Protein AF-A0AA46UF07-F1 (afdb_monomer)

Foldseek 3Di:
DDDDDDPDPPPVDDDDLPAWEKEQLDADDPVDDDPVVQCCCCPVVVDHLQPFHWYWHAHPQQQKIWIWGHDVPGIDIDIDGHPDDHDDDQPQDDPPDRMGTDDD

Solvent-accessible surface area (backbone atoms only — not comparable to full-atom values): 6526 Å² total; per-residue (Å²): 136,87,81,77,86,76,93,61,86,81,62,92,75,80,83,62,87,92,53,54,38,36,34,45,66,55,70,36,71,80,87,58,53,71,70,61,49,42,45,45,32,39,76,69,61,72,42,69,59,74,74,49,42,37,40,35,39,34,27,80,79,30,31,39,41,38,39,43,32,29,52,100,92,46,81,44,75,48,76,48,75,51,95,69,75,60,65,78,80,63,89,72,57,54,94,85,46,56,62,25,72,60,83,130

InterPro domains:
  IPR008878 Transposase IS66, Orf2 [NF033819] (22-94)
  IPR008878 Transposase IS66, Orf2 [PF05717] (20-96)
  IPR008878 Transposase IS66, Orf2 [PTHR36455] (12-92)

Radius of gyration: 14.34 Å; Cα contacts (8 Å, |Δi|>4): 156; chains: 1; bounding box: 41×32×32 Å

Mean predicted aligned error: 7.18 Å

pLDDT: mean 85.23, std 15.47, range [37.88, 98.06]

Secondary structure (DSSP, 8-state):
-------S---SS---TTSPEEEE-S---TT--HHHHHHHHHHTT---TTSS-EEEEE-TTS-EEEEEEEETTEEEEEEEE-SSS-PPPPTT--TT-SEEEE--

Organism: Bacteroides thetaiotaomicron (NCBI:txid818)

Sequence (104 aa):
MNCFQSSGPATMFSLNDSMRYLLYNRPTDMCKSFHTLSGIITDAMGQDPCNGNVYIFINRARNRIKLLHWEPGGMVLYSKLLEAGTLGKPDSASDNEVCANIEW

Nearest PDB structures (foldseek):
  4xz1-assembly1_A  TM=5.495E-01  e=1.431E+00  Homo sapiens
  1iw7-assembly1_D  TM=5.655E-01  e=1.036E+00  Thermus thermophilus
  4o29-assembly1_A  TM=5.410E-01  e=1.105E+00  Pyrobaculum aerophilum str. IM2
  1imu-assembly1_A  TM=4.617E-01  e=1.342E+00  Haemophilus influenzae
  3fa7-assembly2_B  TM=4.005E-01  e=5.550E+00  Homo sapiens

Structure (mmCIF, N/CA/C/O backbone):
data_AF-A0AA46UF07-F1
#
_entry.id   AF-A0AA46UF07-F1
#
loop_
_atom_site.group_PDB
_atom_site.id
_atom_site.type_symbol
_atom_site.label_atom_id
_atom_site.label_alt_id
_atom_site.label_comp_id
_atom_site.label_asym_id
_atom_site.label_entity_id
_atom_site.label_seq_id
_atom_site.pdbx_PDB_ins_code
_atom_site.Cartn_x
_atom_site.Cartn_y
_atom_site.Cartn_z
_atom_site.occupancy
_atom_site.B_iso_or_equiv
_atom_site.auth_seq_id
_atom_site.auth_comp_id
_atom_site.auth_asym_id
_atom_site.auth_atom_id
_atom_site.pdbx_PDB_model_num
ATOM 1 N N . MET A 1 1 ? -24.828 -3.271 13.644 1.00 37.88 1 MET A N 1
ATOM 2 C CA . MET A 1 1 ? -23.752 -3.778 14.520 1.00 37.88 1 MET A CA 1
ATOM 3 C C . MET A 1 1 ? -22.835 -2.606 14.787 1.00 37.88 1 MET A C 1
ATOM 5 O O . MET A 1 1 ? -22.272 -2.053 13.854 1.00 37.88 1 MET A O 1
ATOM 9 N N . ASN A 1 2 ? -22.879 -2.123 16.024 1.00 43.06 2 ASN A N 1
ATOM 10 C CA . ASN A 1 2 ? -22.428 -0.795 16.416 1.00 43.06 2 ASN A CA 1
ATOM 11 C C . ASN A 1 2 ? -20.912 -0.797 16.605 1.00 43.06 2 ASN A C 1
ATOM 13 O O . ASN A 1 2 ? -20.426 -1.421 17.545 1.00 43.06 2 ASN A O 1
ATOM 17 N N . CYS A 1 3 ? -20.181 -0.096 15.739 1.00 44.50 3 CYS A N 1
ATOM 18 C CA . CYS A 1 3 ? -18.774 0.187 15.987 1.00 44.50 3 CYS A CA 1
ATOM 19 C C . CYS A 1 3 ? -18.700 1.488 16.792 1.00 44.50 3 CYS A C 1
ATOM 21 O O . CYS A 1 3 ? -19.007 2.572 16.299 1.00 44.50 3 CYS A O 1
ATOM 23 N N . PHE A 1 4 ? -18.420 1.311 18.078 1.00 44.34 4 PHE A N 1
ATOM 24 C CA . PHE A 1 4 ? -18.398 2.315 19.129 1.00 44.34 4 PHE A CA 1
ATOM 25 C C . PHE A 1 4 ? -17.422 3.449 18.782 1.00 44.34 4 PHE A C 1
ATOM 27 O O . PHE A 1 4 ? -16.261 3.207 18.455 1.00 44.34 4 PHE A O 1
ATOM 34 N N . GLN A 1 5 ? -17.912 4.686 18.858 1.00 53.03 5 GLN A N 1
ATOM 35 C CA . GLN A 1 5 ? -17.105 5.897 18.773 1.00 53.03 5 GLN A CA 1
ATOM 36 C C . GLN A 1 5 ? -16.153 5.940 19.977 1.00 53.03 5 GLN A C 1
ATOM 38 O O . GLN A 1 5 ? -16.591 6.124 21.109 1.00 53.03 5 GLN A O 1
ATOM 43 N N . SER A 1 6 ? -14.852 5.770 19.739 1.00 47.88 6 SER A N 1
ATOM 44 C CA . SER A 1 6 ? -13.816 6.124 20.709 1.00 47.88 6 SER A CA 1
ATOM 45 C C . SER A 1 6 ? -13.398 7.568 20.447 1.00 47.88 6 SER A C 1
ATOM 47 O O . SER A 1 6 ? -12.763 7.874 19.439 1.00 47.88 6 SER A O 1
ATOM 49 N N . SER A 1 7 ? -13.810 8.466 21.338 1.00 55.03 7 SER A N 1
ATOM 50 C CA . SER A 1 7 ? -13.486 9.891 21.352 1.00 55.03 7 SER A CA 1
ATOM 51 C C . SER A 1 7 ? -12.064 10.135 21.883 1.00 55.03 7 SER A C 1
ATOM 53 O O . SER A 1 7 ? -11.884 10.693 22.964 1.00 55.03 7 SER A O 1
ATOM 55 N N . GLY A 1 8 ? -11.050 9.674 21.150 1.00 56.34 8 GLY A N 1
ATOM 56 C CA . GLY A 1 8 ? -9.669 10.158 21.277 1.00 56.34 8 GLY A CA 1
ATOM 57 C C . GLY A 1 8 ? -9.402 11.286 20.272 1.00 56.34 8 GLY A C 1
ATOM 58 O O . GLY A 1 8 ? -10.199 11.450 19.343 1.00 56.34 8 GLY A O 1
ATOM 59 N N . PRO A 1 9 ? -8.319 12.081 20.409 1.00 56.62 9 PRO A N 1
ATOM 60 C CA . PRO A 1 9 ? -7.904 12.964 19.323 1.00 56.62 9 PRO A CA 1
ATOM 61 C C . PRO A 1 9 ? -7.759 12.108 18.063 1.00 56.62 9 PRO A C 1
ATOM 63 O O . PRO A 1 9 ? -7.027 11.121 18.076 1.00 56.62 9 PRO A O 1
ATOM 66 N N . ALA A 1 10 ? -8.501 12.446 17.007 1.00 56.22 10 ALA A N 1
ATOM 67 C CA . ALA A 1 10 ? -8.393 11.776 15.722 1.00 56.22 10 ALA A CA 1
ATOM 68 C C . ALA A 1 10 ? -6.995 12.071 15.167 1.00 56.22 10 ALA A C 1
ATOM 70 O O . ALA A 1 10 ? -6.761 13.105 14.539 1.00 56.22 10 ALA A O 1
ATOM 71 N N . THR A 1 11 ? -6.027 11.216 15.491 1.00 57.78 11 THR A N 1
ATOM 72 C CA . THR A 1 11 ? -4.690 11.270 14.917 1.00 57.78 11 THR A CA 1
ATOM 73 C C . THR A 1 11 ? -4.836 10.993 13.431 1.00 57.78 11 THR A C 1
ATOM 75 O O . THR A 1 11 ? -4.983 9.852 13.018 1.00 57.78 11 THR A O 1
ATOM 78 N N . MET A 1 12 ? -4.805 12.072 12.644 1.00 60.78 12 MET A N 1
ATOM 79 C CA . MET A 1 12 ? -5.034 12.102 11.194 1.00 60.78 12 MET A CA 1
ATOM 80 C C . MET A 1 12 ? -4.124 11.148 10.394 1.00 60.78 12 MET A C 1
ATOM 82 O O . MET A 1 12 ? -4.419 10.855 9.242 1.00 60.78 12 MET A O 1
ATOM 86 N N . PHE A 1 13 ? -3.020 10.679 10.987 1.00 66.56 13 PHE A N 1
ATOM 87 C CA . PHE A 1 13 ? -2.137 9.666 10.415 1.00 66.56 13 PHE A CA 1
ATOM 88 C C . PHE A 1 13 ? -1.630 8.745 11.530 1.00 66.56 13 PHE A C 1
ATOM 90 O O . PHE A 1 13 ? -0.667 9.075 12.223 1.00 66.56 13 PHE A O 1
ATOM 97 N N . SER A 1 14 ? -2.289 7.606 11.728 1.00 74.62 14 SER A N 1
ATOM 98 C CA . SER A 1 14 ? -2.039 6.730 12.880 1.00 74.62 14 SER A CA 1
ATOM 99 C C . SER A 1 14 ? -1.162 5.518 12.538 1.00 74.62 14 SER A C 1
ATOM 101 O O . SER A 1 14 ? -1.588 4.396 12.747 1.00 74.62 14 SER A O 1
ATOM 103 N N . LEU A 1 15 ? 0.071 5.699 12.049 1.00 83.88 15 LEU A N 1
ATOM 104 C CA . LEU A 1 15 ? 1.038 4.587 11.958 1.00 83.88 15 LEU A CA 1
ATOM 105 C C . LEU A 1 15 ? 1.912 4.544 13.216 1.00 83.88 15 LEU A C 1
ATOM 107 O O . LEU A 1 15 ? 2.499 5.557 13.594 1.00 83.88 15 LEU A O 1
ATOM 111 N N . ASN A 1 16 ? 2.019 3.381 13.858 1.00 84.19 16 ASN A N 1
ATOM 112 C CA . ASN A 1 16 ? 2.896 3.184 15.015 1.00 84.19 16 ASN A CA 1
ATOM 113 C C . ASN A 1 16 ? 3.591 1.813 14.985 1.00 84.19 16 ASN A C 1
ATOM 115 O O . ASN A 1 16 ? 3.272 0.959 14.158 1.00 84.19 16 ASN A O 1
ATOM 119 N N . ASP A 1 17 ? 4.561 1.632 15.878 1.00 84.38 17 ASP A N 1
ATOM 120 C CA . ASP A 1 17 ? 5.387 0.422 15.982 1.00 84.38 17 ASP A CA 1
ATOM 121 C C . ASP A 1 17 ? 4.614 -0.795 16.523 1.00 84.38 17 ASP A C 1
ATOM 123 O O . ASP A 1 17 ? 4.906 -1.934 16.188 1.00 84.38 17 ASP A O 1
ATOM 127 N N . SER A 1 18 ? 3.545 -0.564 17.291 1.00 86.12 18 SER A N 1
ATOM 128 C CA . SER A 1 18 ? 2.685 -1.631 17.820 1.00 86.12 18 SER A CA 1
ATOM 129 C C . SER A 1 18 ? 1.747 -2.235 16.768 1.00 86.12 18 SER A C 1
ATOM 131 O O . SER A 1 18 ? 1.013 -3.179 17.065 1.00 86.12 18 SER A O 1
ATOM 133 N N . MET A 1 19 ? 1.727 -1.688 15.549 1.00 89.81 19 MET A N 1
ATOM 134 C CA . MET A 1 19 ? 0.921 -2.206 14.450 1.00 89.81 19 MET A CA 1
ATOM 135 C C . MET A 1 19 ? 1.604 -3.374 13.757 1.00 89.81 19 MET A C 1
ATOM 137 O O . MET A 1 19 ? 2.821 -3.428 13.602 1.00 89.81 19 MET A O 1
ATOM 141 N N . ARG A 1 20 ? 0.790 -4.297 13.249 1.00 92.00 20 ARG A N 1
ATOM 142 C CA . ARG A 1 20 ? 1.291 -5.418 12.466 1.00 92.00 20 ARG A CA 1
ATOM 143 C C . ARG A 1 20 ? 1.435 -5.027 10.999 1.00 92.00 20 ARG A C 1
ATOM 145 O O . ARG A 1 20 ? 0.445 -4.723 10.330 1.00 92.00 20 ARG A O 1
ATOM 152 N N . TYR A 1 21 ? 2.661 -5.122 10.492 1.00 93.19 21 TYR A N 1
ATOM 153 C CA . TYR A 1 21 ? 2.987 -4.878 9.090 1.00 93.19 21 TYR A CA 1
ATOM 154 C C . TYR A 1 21 ? 3.052 -6.198 8.312 1.00 93.19 21 TYR A C 1
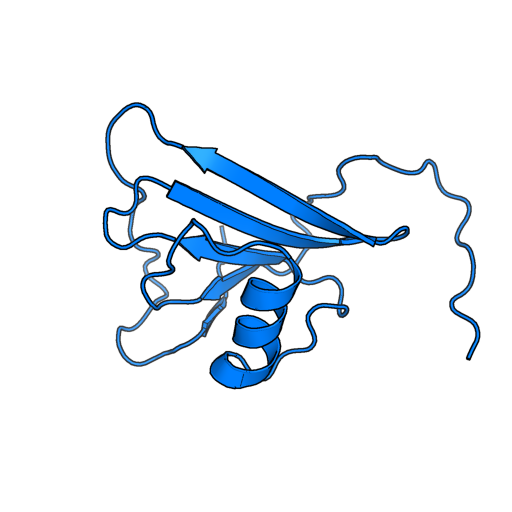ATOM 156 O O . TYR A 1 21 ? 3.715 -7.162 8.710 1.00 93.19 21 TYR A O 1
ATOM 164 N N . LEU A 1 22 ? 2.331 -6.252 7.194 1.00 94.00 22 LEU A N 1
ATOM 165 C CA . LEU A 1 22 ? 2.229 -7.416 6.318 1.00 94.00 22 LEU A CA 1
ATOM 166 C C . LEU A 1 22 ? 2.631 -7.013 4.902 1.00 94.00 22 LEU A C 1
ATOM 168 O O . LEU A 1 22 ? 1.966 -6.200 4.263 1.00 94.00 22 LEU A O 1
ATOM 172 N N . LEU A 1 23 ? 3.715 -7.592 4.397 1.00 94.75 23 LEU A N 1
ATOM 173 C CA . LEU A 1 23 ? 4.167 -7.400 3.026 1.00 94.75 23 LEU A CA 1
ATOM 174 C C . LEU A 1 23 ? 3.458 -8.376 2.092 1.00 94.75 23 LEU A C 1
ATOM 176 O O . LEU A 1 23 ? 3.578 -9.588 2.255 1.00 94.75 23 LEU A O 1
ATOM 180 N N . TYR A 1 24 ? 2.806 -7.845 1.060 1.00 95.38 24 TYR A N 1
ATOM 181 C CA . TYR A 1 24 ? 2.428 -8.630 -0.107 1.00 95.38 24 TYR A CA 1
ATOM 182 C C . TYR A 1 24 ? 3.659 -8.838 -0.997 1.00 95.38 24 TYR A C 1
ATOM 184 O O . TYR A 1 24 ? 4.179 -7.902 -1.608 1.00 95.38 24 TYR A O 1
ATOM 192 N N . ASN A 1 25 ? 4.139 -10.077 -1.062 1.00 91.44 25 ASN A N 1
ATOM 193 C CA . ASN A 1 25 ? 5.450 -10.421 -1.616 1.00 91.44 25 ASN A CA 1
ATOM 194 C C . ASN A 1 25 ? 5.475 -10.526 -3.155 1.00 91.44 25 ASN A C 1
ATOM 196 O O . ASN A 1 25 ? 6.476 -10.916 -3.753 1.00 91.44 25 ASN A O 1
ATOM 200 N N . ARG A 1 26 ? 4.376 -10.182 -3.839 1.00 92.44 26 ARG A N 1
ATOM 201 C CA . ARG A 1 26 ? 4.318 -10.170 -5.307 1.00 92.44 26 ARG A CA 1
ATOM 202 C C . ARG A 1 26 ? 4.347 -8.737 -5.844 1.00 92.44 26 ARG A C 1
ATOM 204 O O . ARG A 1 26 ? 3.743 -7.841 -5.247 1.00 92.44 26 ARG A O 1
ATOM 211 N N . PRO A 1 27 ? 4.985 -8.499 -7.007 1.00 94.12 27 PRO A N 1
ATOM 212 C CA . PRO A 1 27 ? 5.000 -7.182 -7.625 1.00 94.12 27 PRO A CA 1
ATOM 213 C C . PRO A 1 27 ? 3.589 -6.630 -7.818 1.00 94.12 27 PRO A C 1
ATOM 215 O O . PRO A 1 27 ? 2.739 -7.267 -8.439 1.00 94.12 27 PRO A O 1
ATOM 218 N N . THR A 1 28 ? 3.357 -5.422 -7.313 1.00 96.81 28 THR A N 1
ATOM 219 C CA . THR A 1 28 ? 2.053 -4.766 -7.402 1.00 96.81 28 THR A CA 1
ATOM 220 C C . THR A 1 28 ? 2.098 -3.609 -8.388 1.00 96.81 28 THR A C 1
ATOM 222 O O . THR A 1 28 ? 3.023 -2.795 -8.414 1.00 96.81 28 THR A O 1
ATOM 225 N N . ASP A 1 29 ? 1.071 -3.531 -9.220 1.00 96.75 29 ASP A N 1
ATOM 226 C CA . ASP A 1 29 ? 0.817 -2.374 -10.066 1.00 96.75 29 ASP A CA 1
ATOM 227 C C . ASP A 1 29 ? 0.355 -1.191 -9.201 1.00 96.75 29 ASP A C 1
ATOM 229 O O . ASP A 1 29 ? -0.687 -1.237 -8.546 1.00 96.75 29 ASP A O 1
ATOM 233 N N . MET A 1 30 ? 1.152 -0.124 -9.202 1.00 96.69 30 MET A N 1
ATOM 234 C CA . MET A 1 30 ? 0.956 1.049 -8.347 1.00 96.69 30 MET A CA 1
ATOM 235 C C . MET A 1 30 ? -0.133 2.001 -8.850 1.00 96.69 30 MET A C 1
ATOM 237 O O . MET A 1 30 ? -0.423 2.985 -8.168 1.00 96.69 30 MET A O 1
ATOM 241 N N . CYS A 1 31 ? -0.761 1.727 -9.997 1.00 96.56 31 CYS A N 1
ATOM 242 C CA . CYS A 1 31 ? -1.987 2.410 -10.413 1.00 96.56 31 CYS A CA 1
ATOM 243 C C . CYS A 1 31 ? -3.195 1.991 -9.555 1.00 96.56 31 CYS A C 1
ATOM 245 O O . CYS A 1 31 ? -4.174 2.729 -9.472 1.00 96.56 31 CYS A O 1
ATOM 247 N N . LYS A 1 32 ? -3.117 0.847 -8.861 1.00 96.75 32 LYS A N 1
ATOM 248 C CA . LYS A 1 32 ? -4.164 0.357 -7.954 1.00 96.75 32 LYS A CA 1
ATOM 249 C C . LYS A 1 32 ? -4.314 1.259 -6.725 1.00 96.75 32 LYS A C 1
ATOM 251 O O . LYS A 1 32 ? -3.320 1.690 -6.136 1.00 96.75 32 LYS A O 1
ATOM 256 N N . SER A 1 33 ? -5.558 1.538 -6.346 1.00 96.75 33 SER A N 1
ATOM 257 C CA . SER A 1 33 ? -5.935 2.345 -5.174 1.00 96.75 33 SER A CA 1
ATOM 258 C C . SER A 1 33 ? -6.723 1.490 -4.170 1.00 96.75 33 SER A C 1
ATOM 260 O O . SER A 1 33 ? -6.685 0.267 -4.271 1.00 96.75 33 SER A O 1
ATOM 262 N N . PHE A 1 34 ? -7.438 2.118 -3.233 1.00 97.12 34 PHE A N 1
ATOM 263 C CA . PHE A 1 34 ? -8.179 1.503 -2.122 1.00 97.12 34 PHE A CA 1
ATOM 264 C C . PHE A 1 34 ? -8.839 0.156 -2.465 1.00 97.12 34 PHE A C 1
ATOM 266 O O . PHE A 1 34 ? -8.312 -0.886 -2.096 1.00 97.12 34 PHE A O 1
ATOM 273 N N . HIS A 1 35 ? -9.926 0.158 -3.245 1.00 96.81 35 HIS A N 1
ATOM 274 C CA . HIS A 1 35 ? -10.723 -1.045 -3.521 1.00 96.81 35 HIS A CA 1
ATOM 275 C C . HIS A 1 35 ? -9.922 -2.190 -4.152 1.00 96.81 35 HIS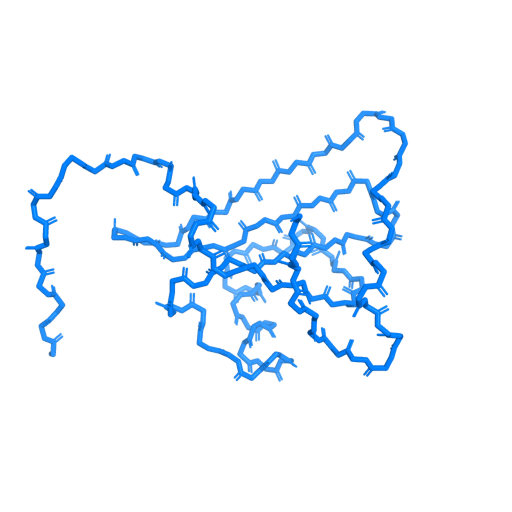 A C 1
ATOM 277 O O . HIS A 1 35 ? -10.071 -3.344 -3.763 1.00 96.81 35 HIS A O 1
ATOM 283 N N . THR A 1 36 ? -9.053 -1.891 -5.120 1.00 97.62 36 THR A N 1
ATOM 284 C CA . THR A 1 36 ? -8.278 -2.937 -5.800 1.00 97.62 36 THR A CA 1
ATOM 285 C C . THR A 1 36 ? -7.198 -3.522 -4.893 1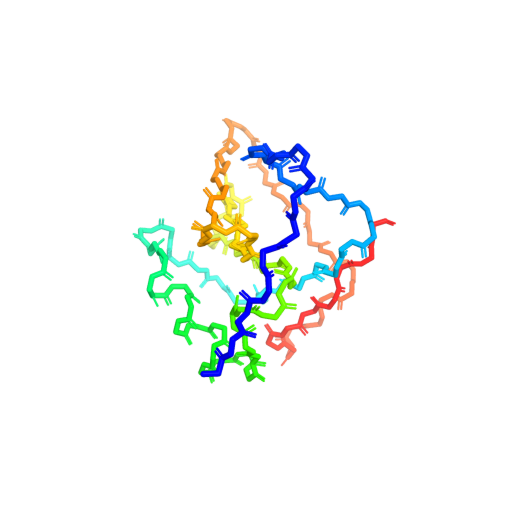.00 97.62 36 THR A C 1
ATOM 287 O O . THR A 1 36 ? -6.935 -4.718 -4.960 1.00 97.62 36 THR A O 1
ATOM 290 N N . LEU A 1 37 ? -6.575 -2.703 -4.041 1.00 98.06 37 LEU A N 1
ATOM 291 C CA . LEU A 1 37 ? -5.609 -3.185 -3.054 1.00 98.06 37 LEU A CA 1
ATOM 292 C C . LEU A 1 37 ? -6.305 -3.994 -1.947 1.00 98.06 37 LEU A C 1
ATOM 294 O O . LEU A 1 37 ? -5.803 -5.050 -1.576 1.00 98.06 37 LEU A O 1
ATOM 298 N N . SER A 1 38 ? -7.491 -3.574 -1.493 1.00 97.56 38 SER A N 1
ATOM 299 C CA . SER A 1 38 ? -8.337 -4.353 -0.574 1.00 97.56 38 SER A CA 1
ATOM 300 C C . SER A 1 38 ? -8.744 -5.710 -1.149 1.00 97.56 38 SER A C 1
ATOM 302 O O . SER A 1 38 ? -8.748 -6.702 -0.421 1.00 97.56 38 SER A O 1
ATOM 304 N N . GLY A 1 39 ? -9.024 -5.772 -2.455 1.00 97.69 39 GLY A N 1
ATOM 305 C CA . GLY A 1 39 ? -9.245 -7.033 -3.165 1.00 97.69 39 GLY A CA 1
ATOM 306 C C . GLY A 1 39 ? -8.039 -7.962 -3.051 1.00 97.69 39 GLY A C 1
ATOM 307 O O . GLY A 1 39 ? -8.180 -9.092 -2.612 1.00 97.69 39 GLY A O 1
ATOM 308 N N . ILE A 1 40 ? -6.820 -7.465 -3.297 1.00 97.81 40 ILE A N 1
ATOM 309 C CA . ILE A 1 40 ? -5.594 -8.273 -3.137 1.00 97.81 40 ILE A CA 1
ATOM 310 C C . ILE A 1 40 ? -5.447 -8.809 -1.703 1.00 97.81 40 ILE A C 1
ATOM 312 O O . ILE A 1 40 ? -5.093 -9.974 -1.523 1.00 97.81 40 ILE A O 1
ATOM 316 N N . ILE A 1 41 ? -5.733 -7.991 -0.688 1.00 97.44 41 ILE A N 1
ATOM 317 C CA . ILE A 1 41 ? -5.671 -8.412 0.724 1.00 97.44 41 ILE A CA 1
ATOM 318 C C . ILE A 1 41 ? -6.653 -9.558 0.993 1.00 97.44 41 ILE A C 1
ATOM 320 O O . ILE A 1 41 ? -6.303 -10.545 1.637 1.00 97.44 41 ILE A O 1
ATOM 324 N N . THR A 1 42 ? -7.860 -9.458 0.449 1.00 97.25 42 THR A N 1
ATOM 325 C CA . THR A 1 42 ? -8.900 -10.471 0.649 1.00 97.25 42 THR A CA 1
ATOM 326 C C . THR A 1 42 ? -8.587 -11.742 -0.144 1.00 97.25 42 THR A C 1
ATOM 328 O O . THR A 1 42 ? -8.49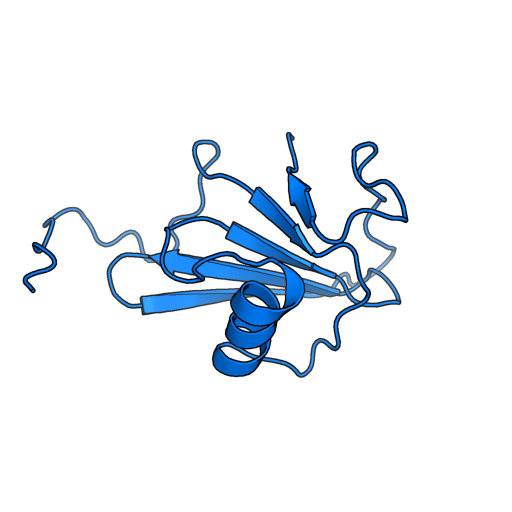2 -12.824 0.428 1.00 97.25 42 THR A O 1
ATOM 331 N N . ASP A 1 43 ? -8.359 -11.606 -1.450 1.00 96.94 43 ASP A N 1
ATOM 332 C CA . ASP A 1 43 ? -8.267 -12.719 -2.397 1.00 96.94 43 ASP A CA 1
ATOM 333 C C . ASP A 1 43 ? -6.917 -13.442 -2.343 1.00 96.94 43 ASP A C 1
ATOM 335 O O . ASP A 1 43 ? -6.856 -14.667 -2.427 1.00 96.94 43 ASP A O 1
ATOM 339 N N . ALA A 1 44 ? -5.815 -12.692 -2.240 1.00 94.56 44 ALA A N 1
ATOM 340 C CA . ALA A 1 44 ? -4.470 -13.259 -2.300 1.00 94.56 44 ALA A CA 1
ATOM 341 C C . ALA A 1 44 ? -3.865 -13.477 -0.913 1.00 94.56 44 ALA A C 1
ATOM 343 O O . ALA A 1 44 ? -3.127 -14.443 -0.724 1.00 94.56 44 ALA A O 1
ATOM 344 N N . MET A 1 45 ? -4.151 -12.589 0.045 1.00 94.25 45 MET A N 1
ATOM 345 C CA . MET A 1 45 ? -3.597 -12.689 1.399 1.00 94.25 45 MET A CA 1
ATOM 346 C C . MET A 1 45 ? -4.522 -13.424 2.376 1.00 94.25 45 MET A C 1
ATOM 348 O O . MET A 1 45 ? -4.051 -13.840 3.433 1.00 94.25 45 MET A O 1
ATOM 352 N N . GLY A 1 46 ? -5.810 -13.596 2.047 1.00 94.62 46 GLY A N 1
ATOM 353 C CA . GLY A 1 46 ? -6.787 -14.224 2.940 1.00 94.62 46 GLY A CA 1
ATOM 354 C C . GLY A 1 46 ? -6.973 -13.446 4.245 1.00 94.62 46 GLY A C 1
ATOM 355 O O . GLY A 1 46 ? -7.138 -14.043 5.308 1.00 94.62 46 GLY A O 1
ATOM 356 N N . GLN A 1 47 ? -6.845 -12.120 4.195 1.00 95.06 47 GLN A N 1
ATOM 357 C CA . GLN A 1 47 ? -6.953 -11.236 5.354 1.00 95.06 47 GLN A CA 1
ATOM 358 C C . GLN A 1 47 ? -8.127 -10.269 5.192 1.00 95.06 47 GLN A C 1
ATOM 360 O O . GLN A 1 47 ? -8.570 -9.986 4.082 1.00 95.06 47 GLN A O 1
ATOM 365 N N . ASP A 1 48 ? -8.610 -9.735 6.311 1.00 95.00 48 ASP A N 1
ATOM 366 C CA . ASP A 1 48 ? -9.597 -8.657 6.312 1.00 95.00 48 ASP A CA 1
ATOM 367 C C . ASP A 1 48 ? -8.881 -7.292 6.206 1.00 95.00 48 ASP A C 1
ATOM 369 O O . ASP A 1 48 ? -8.107 -6.947 7.105 1.00 95.00 48 ASP A O 1
ATOM 373 N N . PRO A 1 49 ? -9.110 -6.486 5.151 1.00 94.44 49 PRO A N 1
ATOM 374 C CA . PRO A 1 49 ? -8.507 -5.158 5.022 1.00 94.44 49 PRO A CA 1
ATOM 375 C C . PRO A 1 49 ? -8.928 -4.173 6.129 1.00 94.44 49 PRO A C 1
ATOM 377 O O . PRO A 1 49 ? -8.266 -3.150 6.295 1.00 94.44 49 PRO A O 1
ATOM 380 N N . CYS A 1 50 ? -9.989 -4.464 6.891 1.00 93.62 50 CYS A N 1
ATOM 381 C CA . CYS A 1 50 ? -10.505 -3.614 7.967 1.00 93.62 50 CYS A CA 1
ATOM 382 C C . CYS A 1 50 ? -9.994 -3.992 9.372 1.00 93.62 50 CYS A C 1
ATOM 384 O O . CYS A 1 50 ? -10.371 -3.352 10.352 1.00 93.62 50 CYS A O 1
ATOM 386 N N . ASN A 1 51 ? -9.123 -4.999 9.500 1.00 90.62 51 ASN A N 1
ATOM 387 C CA . ASN A 1 51 ? -8.656 -5.515 10.797 1.00 90.62 51 ASN A CA 1
ATOM 388 C C . ASN A 1 51 ? -7.605 -4.643 11.520 1.00 90.62 51 ASN A C 1
ATOM 390 O O . ASN A 1 51 ? -7.082 -5.058 12.552 1.00 90.62 51 ASN A O 1
ATOM 394 N N . GLY A 1 52 ? -7.276 -3.463 10.986 1.00 88.81 52 GLY A N 1
ATOM 395 C CA . GLY A 1 52 ? -6.303 -2.533 11.570 1.00 88.81 52 GLY A CA 1
ATOM 396 C C . GLY A 1 52 ? -4.833 -2.855 11.278 1.00 88.81 52 GLY A C 1
ATOM 397 O O . GLY A 1 52 ? -3.962 -2.080 11.670 1.00 88.81 52 GLY A O 1
ATOM 398 N N . ASN A 1 53 ? -4.527 -3.941 10.559 1.00 93.88 53 ASN A N 1
ATOM 399 C CA . ASN A 1 53 ? -3.165 -4.197 10.089 1.00 93.88 53 ASN A CA 1
ATOM 400 C C . ASN A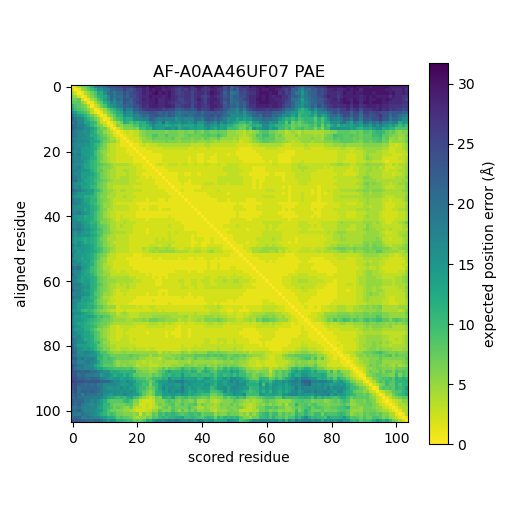 1 53 ? -2.746 -3.177 9.019 1.00 93.88 53 ASN A C 1
ATOM 402 O O . ASN A 1 53 ? -3.570 -2.480 8.417 1.00 93.88 53 ASN A O 1
ATOM 406 N N . VAL A 1 54 ? -1.441 -3.119 8.758 1.00 95.25 54 VAL A N 1
ATOM 407 C CA . VAL A 1 54 ? -0.866 -2.303 7.690 1.00 95.25 54 VAL A CA 1
ATOM 408 C C . VAL A 1 54 ? -0.351 -3.218 6.587 1.00 95.25 54 VAL A C 1
ATOM 410 O O . VAL A 1 54 ? 0.541 -4.040 6.802 1.00 95.25 54 VAL A O 1
ATOM 413 N N . TYR A 1 55 ? -0.896 -3.058 5.385 1.00 96.38 55 TYR A N 1
ATOM 414 C CA . TYR A 1 55 ? -0.567 -3.885 4.229 1.00 96.38 55 TYR A CA 1
ATOM 415 C C . TYR A 1 55 ? 0.365 -3.137 3.285 1.00 96.38 55 TYR A C 1
ATOM 417 O O . TYR A 1 55 ? 0.033 -2.059 2.788 1.00 96.38 55 TYR A O 1
ATOM 425 N N . ILE A 1 56 ? 1.536 -3.715 3.035 1.00 96.31 56 ILE A N 1
ATOM 426 C CA . ILE A 1 56 ? 2.609 -3.120 2.246 1.00 96.31 56 ILE A CA 1
ATOM 427 C C . ILE A 1 56 ? 2.610 -3.725 0.844 1.00 96.31 56 ILE A C 1
ATOM 429 O O . ILE A 1 56 ? 2.674 -4.942 0.672 1.00 96.31 56 ILE A O 1
ATOM 433 N N . PHE A 1 57 ? 2.621 -2.855 -0.163 1.00 96.88 57 PHE A N 1
ATOM 434 C CA . PHE A 1 57 ? 2.713 -3.219 -1.573 1.00 96.88 57 PHE A CA 1
ATOM 435 C C . PHE A 1 57 ? 3.918 -2.545 -2.210 1.00 96.88 57 PHE A C 1
ATOM 437 O O . PHE A 1 57 ? 4.110 -1.338 -2.061 1.00 96.88 57 PHE A O 1
ATOM 444 N N . ILE A 1 58 ? 4.697 -3.309 -2.973 1.00 96.12 58 ILE A N 1
ATOM 445 C CA . ILE A 1 58 ? 5.902 -2.822 -3.651 1.00 96.12 58 ILE A CA 1
ATOM 446 C C . ILE A 1 58 ? 5.796 -3.132 -5.146 1.00 96.12 58 ILE A C 1
ATOM 448 O O . ILE A 1 58 ? 5.299 -4.187 -5.550 1.00 96.12 58 ILE A O 1
ATOM 452 N N . ASN A 1 59 ? 6.233 -2.205 -5.998 1.00 96.25 59 ASN A N 1
ATOM 453 C CA . ASN A 1 59 ? 6.243 -2.432 -7.443 1.00 96.25 59 ASN A CA 1
ATOM 454 C C . ASN A 1 59 ? 7.418 -3.310 -7.893 1.00 96.25 59 ASN A C 1
ATOM 456 O O . ASN A 1 59 ? 8.394 -3.496 -7.174 1.00 96.25 59 ASN A O 1
ATOM 460 N N . ARG A 1 60 ? 7.373 -3.796 -9.140 1.00 93.69 60 ARG A N 1
ATOM 461 C CA . ARG A 1 60 ? 8.438 -4.646 -9.705 1.00 93.69 60 ARG A CA 1
ATOM 462 C C . ARG A 1 60 ? 9.826 -3.996 -9.669 1.00 93.69 60 ARG A C 1
ATOM 464 O O . ARG A 1 60 ? 10.801 -4.681 -9.397 1.00 93.69 60 ARG A O 1
ATOM 471 N N . ALA A 1 61 ? 9.910 -2.692 -9.938 1.00 94.31 61 ALA A N 1
ATOM 472 C CA . ALA A 1 61 ? 11.168 -1.941 -9.892 1.00 94.31 61 ALA A CA 1
ATOM 473 C C . ALA A 1 61 ? 11.609 -1.582 -8.462 1.00 94.31 61 ALA A C 1
ATOM 475 O O . ALA A 1 61 ? 12.702 -1.062 -8.273 1.00 94.31 61 ALA A O 1
ATOM 476 N N . ARG A 1 62 ? 10.762 -1.846 -7.460 1.00 94.19 62 ARG A N 1
ATOM 477 C CA . ARG A 1 62 ? 11.011 -1.611 -6.033 1.00 94.19 62 ARG A CA 1
ATOM 478 C C . ARG A 1 62 ? 11.356 -0.164 -5.673 1.00 94.19 62 ARG A C 1
ATOM 480 O O . ARG A 1 62 ? 12.003 0.084 -4.663 1.00 94.19 62 ARG A O 1
ATOM 487 N N . ASN A 1 63 ? 10.906 0.789 -6.481 1.00 96.25 63 ASN A N 1
ATOM 488 C CA . ASN A 1 63 ? 11.066 2.226 -6.251 1.00 96.25 63 ASN A CA 1
ATOM 489 C C . ASN A 1 63 ? 9.759 2.908 -5.821 1.00 96.25 63 ASN A C 1
ATOM 491 O O . ASN A 1 63 ? 9.755 4.098 -5.523 1.00 96.25 63 ASN A O 1
ATOM 495 N N . ARG A 1 64 ? 8.642 2.175 -5.790 1.00 96.81 64 ARG A N 1
ATOM 496 C CA . ARG A 1 64 ? 7.343 2.660 -5.318 1.00 96.81 64 ARG A CA 1
ATOM 497 C C . ARG A 1 64 ? 6.788 1.714 -4.270 1.00 96.81 64 ARG A C 1
ATOM 499 O O . ARG A 1 64 ? 6.805 0.498 -4.466 1.00 96.81 64 ARG A O 1
ATOM 506 N N . ILE A 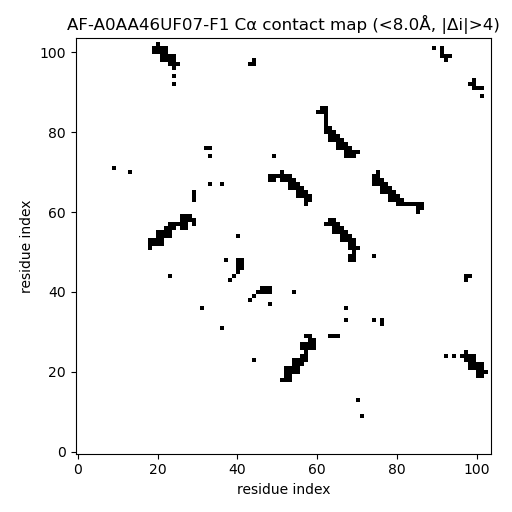1 65 ? 6.264 2.300 -3.203 1.00 96.62 65 ILE A N 1
ATOM 507 C CA . ILE A 1 65 ? 5.627 1.594 -2.096 1.00 96.62 65 ILE A CA 1
ATOM 508 C C . ILE A 1 65 ? 4.286 2.236 -1.770 1.00 96.62 65 ILE A C 1
ATOM 510 O O . ILE A 1 65 ? 4.142 3.462 -1.815 1.00 96.62 65 ILE A O 1
ATOM 514 N N . LYS A 1 66 ? 3.316 1.391 -1.428 1.00 97.25 66 LYS A N 1
ATOM 515 C CA . LYS A 1 66 ? 2.046 1.804 -0.846 1.00 97.25 66 LYS A CA 1
ATOM 516 C C . LYS A 1 66 ? 1.789 1.067 0.459 1.00 97.25 66 LYS A C 1
ATOM 518 O O . LYS A 1 66 ? 2.060 -0.129 0.532 1.00 97.25 66 LYS A O 1
ATOM 523 N N . LEU A 1 67 ? 1.252 1.776 1.450 1.00 96.56 67 LEU A N 1
ATOM 524 C CA . LEU A 1 67 ? 0.738 1.186 2.684 1.00 96.56 67 LEU A CA 1
ATOM 525 C C . LEU A 1 67 ? -0.763 1.441 2.760 1.00 96.56 67 LEU A C 1
ATOM 527 O O . LEU A 1 67 ? -1.172 2.602 2.771 1.00 96.56 67 LEU A O 1
ATOM 531 N N . LEU A 1 68 ? -1.559 0.375 2.791 1.00 96.69 68 LEU A N 1
ATOM 532 C CA . LEU A 1 68 ? -2.997 0.455 3.025 1.00 96.69 68 LEU A CA 1
ATOM 533 C C . LEU A 1 68 ? -3.290 0.077 4.477 1.00 96.69 68 LEU A C 1
ATOM 535 O O . LEU A 1 68 ? -2.838 -0.967 4.946 1.00 96.69 68 LEU A O 1
ATOM 539 N N . HIS A 1 69 ? -4.045 0.924 5.164 1.00 94.25 69 HIS A N 1
ATOM 540 C CA . HIS A 1 69 ? -4.387 0.771 6.572 1.00 94.25 69 HIS A CA 1
ATOM 541 C C . HIS A 1 69 ? -5.844 1.181 6.805 1.00 94.2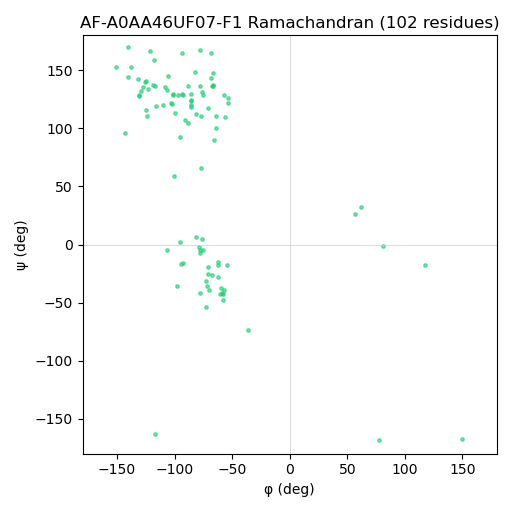5 69 HIS A C 1
ATOM 543 O O . HIS A 1 69 ? -6.335 2.111 6.164 1.00 94.25 69 HIS A O 1
ATOM 549 N N . TRP A 1 70 ? -6.535 0.489 7.709 1.00 92.81 70 TRP A N 1
ATOM 550 C CA . TRP A 1 70 ? -7.853 0.893 8.191 1.00 92.81 70 TRP A CA 1
ATOM 551 C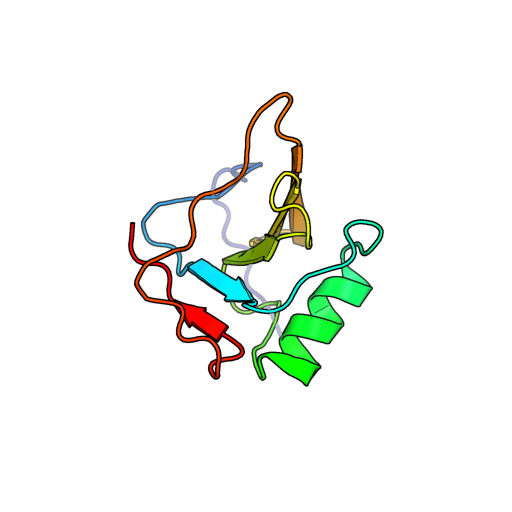 C . TRP A 1 70 ? -7.725 1.538 9.567 1.00 92.81 70 TRP A C 1
ATOM 553 O O . TRP A 1 70 ? -7.290 0.882 10.513 1.00 92.81 70 TRP A O 1
ATOM 563 N N . GLU A 1 71 ? -8.156 2.791 9.680 1.00 88.56 71 GLU A N 1
ATOM 564 C CA . GLU A 1 71 ? -8.187 3.543 10.934 1.00 88.56 71 GLU A CA 1
ATOM 565 C C . GLU A 1 71 ? -9.618 4.002 11.270 1.00 88.56 71 GLU A C 1
ATOM 567 O O . GLU A 1 71 ? -10.520 3.933 10.422 1.00 88.56 71 GLU A O 1
ATOM 572 N N . PRO A 1 72 ? -9.882 4.471 12.505 1.00 85.50 72 PRO A N 1
ATOM 573 C CA . PRO A 1 72 ? -11.169 5.063 12.843 1.00 85.50 72 PRO A CA 1
ATOM 574 C C . PRO A 1 72 ? -11.498 6.235 11.907 1.00 85.50 72 PRO A C 1
ATOM 576 O O . PRO A 1 72 ? -10.894 7.297 11.985 1.00 85.50 72 PRO A O 1
ATOM 579 N N . GLY A 1 73 ? -12.481 6.043 11.027 1.00 84.62 73 GLY A N 1
ATOM 580 C CA . GLY A 1 73 ? -12.891 7.045 10.037 1.00 84.62 73 GLY A CA 1
ATOM 581 C C . GLY A 1 73 ? -12.709 6.605 8.585 1.00 84.62 73 GLY A C 1
ATOM 582 O O . GLY A 1 73 ? -13.374 7.166 7.716 1.00 84.62 73 GLY A O 1
ATOM 583 N N . GLY A 1 74 ? -11.907 5.569 8.310 1.00 89.69 74 GLY A N 1
ATOM 584 C CA . GLY A 1 74 ? -11.855 4.948 6.986 1.00 89.69 74 GLY A CA 1
ATOM 585 C C . GLY A 1 74 ? -10.510 4.335 6.603 1.00 89.69 74 GLY A C 1
ATOM 586 O O . GLY A 1 74 ? -9.607 4.164 7.420 1.00 89.69 74 GLY A O 1
ATOM 587 N N . MET A 1 75 ? -10.385 4.001 5.314 1.00 92.12 75 MET A N 1
ATOM 588 C CA . MET A 1 75 ? -9.123 3.542 4.733 1.00 92.12 75 MET A CA 1
ATOM 589 C C . MET A 1 75 ? -8.183 4.709 4.465 1.00 92.12 75 MET A C 1
ATOM 591 O O . MET A 1 75 ? -8.564 5.699 3.839 1.00 92.12 75 MET A O 1
ATOM 595 N N . VAL A 1 76 ? -6.920 4.515 4.819 1.00 93.94 76 VAL A N 1
ATOM 596 C CA . VAL A 1 76 ? -5.824 5.430 4.524 1.00 93.94 76 VAL A CA 1
ATOM 597 C C . VAL A 1 76 ? -4.792 4.725 3.657 1.00 93.94 76 VAL A C 1
ATOM 599 O O . VAL A 1 76 ? -4.459 3.556 3.860 1.00 93.94 76 VAL A O 1
ATOM 602 N N . LEU A 1 77 ? -4.311 5.447 2.645 1.00 95.56 77 LEU A N 1
ATOM 603 C CA . LEU A 1 77 ? -3.323 4.965 1.692 1.00 95.56 77 LEU A CA 1
ATOM 604 C C . LEU A 1 77 ? -2.122 5.907 1.672 1.00 95.56 77 LEU A C 1
ATOM 606 O O . LEU A 1 77 ? -2.198 7.018 1.150 1.00 95.56 77 LEU A O 1
ATOM 610 N N . TYR A 1 78 ? -0.994 5.428 2.179 1.00 95.25 78 TYR A N 1
ATOM 611 C CA . TYR A 1 78 ? 0.287 6.113 2.062 1.00 95.25 78 TYR A CA 1
ATOM 612 C C . TYR A 1 78 ? 0.962 5.684 0.765 1.00 95.25 78 TYR A C 1
ATOM 614 O O . TYR A 1 78 ? 0.983 4.498 0.444 1.00 95.25 78 TYR A O 1
ATOM 622 N N . SER A 1 79 ? 1.535 6.628 0.019 1.00 95.81 79 SER A N 1
ATOM 623 C CA . SER A 1 79 ? 2.266 6.351 -1.220 1.00 95.81 79 SER A CA 1
ATOM 624 C C . SER A 1 79 ? 3.609 7.062 -1.191 1.00 95.81 79 SER A C 1
ATOM 626 O O . SER A 1 79 ? 3.661 8.272 -0.985 1.00 95.81 79 SER A O 1
ATOM 628 N N . LYS A 1 80 ? 4.695 6.326 -1.434 1.00 95.38 80 LYS A N 1
ATOM 629 C CA . LYS A 1 80 ? 6.051 6.879 -1.505 1.00 95.38 80 LYS A CA 1
ATOM 630 C C . LYS A 1 80 ? 6.738 6.427 -2.790 1.00 95.38 80 LYS A C 1
ATOM 632 O O . LYS A 1 80 ? 6.719 5.246 -3.141 1.00 95.38 80 LYS A O 1
ATOM 637 N N . LEU A 1 81 ? 7.336 7.392 -3.481 1.00 96.38 81 LEU A N 1
ATOM 638 C CA . LEU A 1 81 ? 8.225 7.200 -4.622 1.00 96.38 81 LEU A CA 1
ATOM 639 C C . LEU A 1 81 ? 9.653 7.482 -4.153 1.00 96.38 81 LEU A C 1
ATOM 641 O O . LEU A 1 81 ? 9.894 8.461 -3.451 1.00 96.38 81 LEU A O 1
ATOM 645 N N . LEU A 1 82 ? 10.583 6.602 -4.501 1.00 95.69 82 LEU A N 1
ATOM 646 C CA . LEU A 1 82 ? 12.003 6.846 -4.312 1.00 95.69 82 LEU A CA 1
ATOM 647 C C . LEU A 1 82 ? 12.537 7.613 -5.521 1.00 95.69 82 LEU A C 1
ATOM 649 O O . LEU A 1 82 ? 12.434 7.129 -6.647 1.00 95.69 82 LEU A O 1
ATOM 653 N N . GLU A 1 83 ? 13.137 8.773 -5.270 1.00 94.94 83 GLU A N 1
ATOM 654 C CA . GLU A 1 83 ? 13.803 9.579 -6.302 1.00 94.94 83 GLU A CA 1
ATOM 655 C C . GLU A 1 83 ? 15.064 8.885 -6.846 1.00 94.94 83 GLU A C 1
ATOM 657 O O . GLU A 1 83 ? 15.450 9.086 -7.995 1.00 94.94 83 GLU A O 1
ATOM 662 N N . ALA A 1 84 ? 15.693 8.026 -6.037 1.00 93.31 84 ALA A N 1
ATOM 663 C CA . ALA A 1 84 ? 16.836 7.211 -6.428 1.00 93.31 84 ALA A CA 1
ATOM 664 C C . ALA A 1 84 ? 16.881 5.891 -5.642 1.00 93.31 84 ALA A C 1
ATOM 666 O O . ALA A 1 84 ? 16.427 5.810 -4.499 1.00 93.31 84 ALA A O 1
ATOM 667 N N . GLY A 1 85 ? 17.480 4.864 -6.250 1.00 92.19 85 GLY A N 1
ATOM 668 C CA . GLY A 1 85 ? 17.675 3.554 -5.630 1.00 92.19 85 GLY A CA 1
ATOM 669 C C . GLY A 1 85 ? 16.424 2.669 -5.607 1.00 92.19 85 GLY A C 1
ATOM 670 O O . GLY A 1 85 ? 15.425 2.927 -6.281 1.00 92.19 85 GLY A O 1
ATOM 671 N N . THR A 1 86 ? 16.509 1.579 -4.845 1.00 91.81 86 THR A N 1
ATOM 672 C CA . THR A 1 86 ? 15.435 0.589 -4.687 1.00 91.81 86 THR A CA 1
ATOM 673 C C . THR A 1 86 ? 15.320 0.162 -3.229 1.00 91.81 86 THR A C 1
ATOM 675 O O . THR A 1 86 ? 16.294 0.221 -2.480 1.00 91.81 86 THR A O 1
ATOM 678 N N . LEU A 1 87 ? 14.128 -0.262 -2.818 1.00 88.00 87 LEU A N 1
ATOM 679 C CA . LEU A 1 87 ? 13.897 -0.834 -1.494 1.00 88.00 87 LEU A CA 1
ATOM 680 C C . LEU A 1 87 ? 14.617 -2.186 -1.368 1.00 88.00 87 LEU A C 1
ATOM 682 O O . LEU A 1 87 ? 14.535 -3.013 -2.276 1.00 88.00 87 LEU A O 1
ATOM 686 N N . GLY A 1 88 ? 15.282 -2.424 -0.233 1.00 83.00 88 GLY A N 1
ATOM 687 C CA . GLY A 1 88 ? 15.926 -3.703 0.102 1.00 83.00 88 GLY A CA 1
ATOM 688 C C . GLY A 1 88 ? 14.907 -4.829 0.296 1.00 83.00 88 GLY A C 1
ATOM 689 O O . GLY A 1 88 ? 13.752 -4.571 0.636 1.00 83.00 88 GLY A O 1
ATOM 690 N N . LYS A 1 89 ? 15.257 -6.084 -0.036 1.00 76.31 89 LYS A N 1
ATOM 691 C CA . LYS A 1 89 ? 14.359 -7.244 0.181 1.00 76.31 89 LYS A CA 1
ATOM 692 C C . LYS A 1 89 ? 14.369 -7.560 1.678 1.00 76.31 89 LYS A C 1
ATOM 694 O O . LYS A 1 89 ? 15.468 -7.636 2.212 1.00 76.31 89 LYS A O 1
ATOM 699 N N . PRO A 1 90 ? 13.212 -7.689 2.345 1.00 70.69 90 PRO A N 1
ATOM 700 C CA . PRO A 1 90 ? 13.216 -8.157 3.721 1.00 70.69 90 PRO A CA 1
ATOM 701 C C . PRO A 1 90 ? 13.688 -9.610 3.755 1.00 70.69 90 PRO A C 1
ATOM 703 O O . PRO A 1 90 ? 13.266 -10.410 2.915 1.00 70.69 90 PRO A O 1
ATOM 706 N N . ASP A 1 91 ? 14.556 -9.935 4.712 1.00 68.69 91 ASP A N 1
ATOM 707 C CA . ASP A 1 91 ? 15.157 -11.268 4.850 1.00 68.69 91 ASP A CA 1
ATOM 708 C C . ASP A 1 91 ? 14.103 -12.357 5.110 1.00 68.69 91 ASP A C 1
ATOM 710 O O . ASP A 1 91 ? 14.261 -13.501 4.689 1.00 68.69 91 ASP A O 1
ATOM 714 N N . SER A 1 92 ? 12.978 -11.981 5.724 1.00 63.91 92 SER A N 1
ATOM 715 C CA . SER A 1 92 ? 11.867 -12.871 6.080 1.00 63.91 92 SER A CA 1
ATOM 716 C C . SER A 1 92 ? 10.941 -13.235 4.910 1.00 63.91 92 SER A C 1
ATOM 718 O O . SER A 1 92 ? 10.006 -14.007 5.092 1.00 63.91 92 SER A O 1
ATOM 720 N N . ALA A 1 93 ? 11.141 -12.672 3.712 1.00 63.53 93 ALA A N 1
ATOM 721 C CA . ALA A 1 93 ? 10.276 -12.929 2.561 1.00 63.53 93 ALA A CA 1
ATOM 722 C C . ALA A 1 93 ? 10.838 -14.049 1.670 1.00 63.53 93 ALA A C 1
ATOM 724 O O . ALA A 1 93 ? 11.617 -13.795 0.743 1.00 63.53 93 ALA A O 1
ATOM 725 N N . SER A 1 94 ? 10.413 -15.293 1.917 1.00 66.69 94 SER A N 1
ATOM 726 C CA . SER A 1 94 ? 10.686 -16.409 1.005 1.00 66.69 94 SER A CA 1
ATOM 727 C C . SER A 1 94 ? 9.915 -16.234 -0.315 1.00 66.69 94 SER A C 1
ATOM 729 O O . SER A 1 94 ? 8.788 -15.746 -0.322 1.00 66.69 94 SER A O 1
ATOM 731 N N . ASP A 1 95 ? 10.492 -16.619 -1.460 1.00 67.94 95 ASP A N 1
ATOM 732 C CA . ASP A 1 95 ? 9.859 -16.417 -2.783 1.00 67.94 95 ASP A CA 1
ATOM 733 C C . ASP A 1 95 ? 8.523 -17.168 -2.967 1.00 67.94 95 ASP A C 1
ATOM 735 O O . ASP A 1 95 ? 7.738 -16.818 -3.848 1.00 67.94 95 ASP A O 1
ATOM 739 N N . ASN A 1 96 ? 8.240 -18.175 -2.134 1.00 72.06 96 ASN A N 1
ATOM 740 C CA . ASN A 1 96 ? 7.007 -18.963 -2.216 1.00 72.06 96 ASN A CA 1
ATOM 741 C C . ASN A 1 96 ? 5.873 -18.433 -1.331 1.00 72.06 96 ASN A C 1
ATOM 743 O O . ASN A 1 96 ? 4.715 -18.798 -1.549 1.00 72.06 96 ASN A O 1
ATOM 747 N N . GLU A 1 97 ? 6.164 -17.570 -0.359 1.00 79.56 97 GLU A N 1
ATOM 748 C CA . GLU A 1 97 ? 5.142 -17.006 0.518 1.00 79.56 97 GLU A CA 1
ATOM 749 C C . GLU A 1 97 ? 4.514 -15.762 -0.111 1.00 79.56 97 GLU A C 1
ATOM 751 O O . GLU A 1 97 ? 5.200 -14.843 -0.559 1.00 79.56 97 GLU A O 1
ATOM 756 N N . VAL A 1 98 ? 3.179 -15.728 -0.149 1.00 81.31 98 VAL A N 1
ATOM 757 C CA . VAL A 1 98 ? 2.416 -14.586 -0.683 1.00 81.31 98 VAL A CA 1
ATOM 758 C C . VAL A 1 98 ? 2.468 -13.392 0.270 1.00 81.31 98 VAL A C 1
ATOM 760 O O . VAL A 1 98 ? 2.454 -12.242 -0.176 1.00 81.31 98 VAL A O 1
ATOM 763 N N . CYS A 1 99 ? 2.561 -13.671 1.569 1.00 82.69 99 CYS A N 1
ATOM 764 C CA . CYS A 1 99 ? 2.514 -12.696 2.647 1.00 82.69 99 CYS A CA 1
ATOM 765 C C . CYS A 1 99 ? 3.674 -12.946 3.601 1.00 82.69 99 CYS A C 1
ATOM 767 O O . CYS A 1 99 ? 3.807 -14.059 4.098 1.00 82.69 99 CYS A O 1
ATOM 769 N N . ALA A 1 100 ? 4.452 -11.912 3.903 1.00 83.62 100 ALA A N 1
ATOM 770 C CA . ALA A 1 100 ? 5.471 -11.967 4.944 1.00 83.62 100 ALA A CA 1
ATOM 771 C C . ALA A 1 100 ? 5.126 -10.962 6.044 1.00 83.62 100 ALA A C 1
ATOM 773 O O . ALA A 1 100 ? 4.735 -9.827 5.758 1.00 83.62 100 ALA A O 1
ATOM 774 N N . ASN A 1 101 ? 5.260 -11.366 7.305 1.00 82.31 101 ASN A N 1
ATOM 775 C CA . ASN A 1 101 ? 5.249 -10.402 8.395 1.00 82.31 101 ASN A CA 1
ATOM 776 C C . ASN A 1 101 ? 6.600 -9.685 8.414 1.00 82.31 101 ASN A C 1
ATOM 778 O O . ASN A 1 101 ? 7.641 -10.329 8.305 1.00 82.31 101 ASN A O 1
ATOM 782 N N . ILE A 1 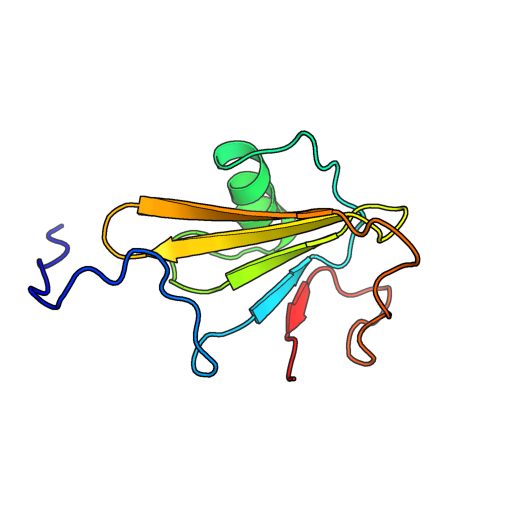102 ? 6.563 -8.357 8.486 1.00 78.88 102 ILE A N 1
ATOM 783 C CA . ILE A 1 102 ? 7.775 -7.552 8.583 1.00 78.88 102 ILE A CA 1
ATOM 784 C C . ILE A 1 102 ? 7.951 -7.175 10.044 1.00 78.88 102 ILE A C 1
ATOM 786 O O . ILE A 1 102 ? 7.132 -6.438 10.593 1.00 78.88 102 ILE A O 1
ATOM 790 N N . GLU A 1 103 ? 9.010 -7.709 10.636 1.00 67.00 103 GLU A N 1
ATOM 791 C CA . GLU A 1 103 ? 9.583 -7.227 11.886 1.00 67.00 103 GLU A CA 1
ATOM 792 C C . GLU A 1 103 ? 10.697 -6.246 11.497 1.00 67.00 103 GLU A C 1
ATOM 794 O O . GLU A 1 103 ? 11.481 -6.537 10.587 1.00 67.00 103 GLU A O 1
ATOM 799 N N . TRP A 1 104 ? 10.685 -5.053 12.089 1.00 60.38 104 TRP A N 1
ATOM 800 C CA . TRP A 1 104 ? 11.677 -4.006 11.835 1.00 60.38 104 TRP A CA 1
ATOM 801 C C . TRP A 1 104 ? 12.844 -4.102 12.812 1.00 60.38 104 TRP A C 1
ATOM 803 O O . TRP A 1 104 ? 12.598 -4.447 13.989 1.00 60.38 104 TRP A O 1
#